Protein AF-A0A7S2DXJ0-F1 (afdb_monomer_lite)

Radius of gyration: 36.43 Å; chains: 1; bounding box: 36×83×107 Å

Foldseek 3Di:
DDDDDDDDDDDDDDPPPPDDPPPPDDPPDDDDDFDCDPTVDPCQVVVQVLLQVLCVVFVQPDHADPVRSVVLCVPFDDQLRSLVVVCLVPPFGATPVGHGDDNPRVPVSSVVSVVSVVD

Secondary structure (DSSP, 8-state):
---------------------------PPP-----SBTTTB--HHHHHHHHHHHHHHTT------HHHHHHHHHHS-SHHHHHHHHHHHH-PPPBTTBSPPPTT-HHHHHHHHHHHH--

Structure (mmCIF, N/CA/C/O backbone):
data_AF-A0A7S2DXJ0-F1
#
_entry.id   AF-A0A7S2DXJ0-F1
#
loop_
_atom_site.group_PDB
_atom_site.id
_atom_site.type_symbol
_atom_site.label_atom_id
_atom_site.label_alt_id
_atom_site.label_comp_id
_atom_site.label_asym_id
_atom_site.label_entity_id
_atom_site.label_seq_id
_atom_site.pdbx_PDB_ins_code
_atom_site.Cartn_x
_atom_site.Cartn_y
_atom_site.Cartn_z
_atom_site.occupancy
_atom_site.B_iso_or_equiv
_atom_site.auth_seq_id
_atom_site.auth_comp_id
_atom_site.auth_asym_id
_atom_site.auth_atom_id
_atom_site.pdbx_PDB_model_num
ATOM 1 N N . ARG A 1 1 ? -6.020 68.226 91.224 1.00 41.66 1 ARG A N 1
ATOM 2 C CA . ARG A 1 1 ? -6.791 69.218 90.439 1.00 41.66 1 ARG A CA 1
ATOM 3 C C . ARG A 1 1 ? -7.407 68.487 89.249 1.00 41.66 1 ARG A C 1
ATOM 5 O O . ARG A 1 1 ? -6.667 67.889 88.489 1.00 41.66 1 ARG A O 1
ATOM 12 N N . HIS A 1 2 ? -8.740 68.469 89.227 1.00 42.22 2 HIS A N 1
ATOM 13 C CA . HIS A 1 2 ? -9.695 68.215 88.131 1.00 42.22 2 HIS A CA 1
ATOM 14 C C . HIS A 1 2 ? -9.106 68.439 86.711 1.00 42.22 2 HIS A C 1
ATOM 16 O O . HIS A 1 2 ? -8.379 69.414 86.542 1.00 42.22 2 HIS A O 1
ATOM 22 N N . LEU A 1 3 ? -9.312 67.587 85.693 1.00 40.84 3 LEU A N 1
ATOM 23 C CA . LEU A 1 3 ? -10.538 67.411 84.874 1.00 40.84 3 LEU A CA 1
ATOM 24 C C . LEU A 1 3 ? -10.330 66.199 83.918 1.00 40.84 3 LEU A C 1
ATOM 26 O O . LEU A 1 3 ? -9.254 66.075 83.347 1.00 40.84 3 LEU A O 1
ATOM 30 N N . ALA A 1 4 ? -11.204 65.184 83.908 1.00 39.50 4 ALA A N 1
ATOM 31 C CA . ALA A 1 4 ? -12.352 64.968 82.999 1.00 39.50 4 ALA A CA 1
ATOM 32 C C . ALA A 1 4 ? -12.011 64.310 81.632 1.00 39.50 4 ALA A C 1
ATOM 34 O O . ALA A 1 4 ? -11.379 64.919 80.776 1.00 39.50 4 ALA A O 1
ATOM 35 N N . LEU A 1 5 ? -12.483 63.065 81.446 1.00 43.34 5 LEU A N 1
ATOM 36 C CA . LEU A 1 5 ? -12.704 62.383 80.151 1.00 43.34 5 LEU A CA 1
ATOM 37 C C . LEU A 1 5 ? -14.019 62.897 79.525 1.00 43.34 5 LEU A C 1
ATOM 39 O O . LEU A 1 5 ? -14.884 63.353 80.281 1.00 43.34 5 LEU A O 1
ATOM 43 N N . PRO A 1 6 ? -14.202 62.835 78.191 1.00 50.00 6 PRO A N 1
ATOM 44 C CA . PRO A 1 6 ? -14.912 61.702 77.549 1.00 50.00 6 PRO A CA 1
ATOM 45 C C . PRO A 1 6 ? -14.355 61.439 76.112 1.00 50.00 6 PRO A C 1
ATOM 47 O O . PRO A 1 6 ? -13.406 62.096 75.710 1.00 50.00 6 PRO A O 1
ATOM 50 N N . ASP A 1 7 ? -14.786 60.531 75.233 1.00 44.06 7 ASP A N 1
ATOM 51 C CA . ASP A 1 7 ? -15.845 59.525 75.169 1.00 44.06 7 ASP A CA 1
ATOM 52 C C . ASP A 1 7 ? -15.460 58.474 74.089 1.00 44.06 7 ASP A C 1
ATOM 54 O O . ASP A 1 7 ? -14.744 58.783 73.139 1.00 44.06 7 ASP A O 1
ATOM 58 N N . ARG A 1 8 ? -15.973 57.252 74.262 1.00 44.72 8 ARG A N 1
ATOM 59 C CA . ARG A 1 8 ? -16.301 56.162 73.305 1.00 44.72 8 ARG A CA 1
ATOM 60 C C . ARG A 1 8 ? -15.656 56.063 71.902 1.00 44.72 8 ARG A C 1
ATOM 62 O O . ARG A 1 8 ? -15.823 56.923 71.047 1.00 44.72 8 ARG A O 1
ATOM 69 N N . GLY A 1 9 ? -15.200 54.843 71.585 1.00 37.53 9 GLY A N 1
ATOM 70 C CA . GLY A 1 9 ? -15.087 54.335 70.209 1.00 37.53 9 GLY A CA 1
ATOM 71 C C . GLY A 1 9 ? -14.725 52.845 70.136 1.00 37.53 9 GLY A C 1
ATOM 72 O O . GLY A 1 9 ? -13.557 52.484 70.174 1.00 37.53 9 GLY A O 1
ATOM 73 N N . LEU A 1 10 ? -15.740 51.984 70.056 1.00 45.88 10 LEU A N 1
ATOM 74 C CA . LEU A 1 10 ? -15.670 50.528 69.889 1.00 45.88 10 LEU A CA 1
ATOM 75 C C . LEU A 1 10 ? -15.457 50.151 68.407 1.00 45.88 10 LEU A C 1
ATOM 77 O O . LEU A 1 10 ? -16.224 50.611 67.568 1.00 45.88 10 LEU A O 1
ATOM 81 N N . ALA A 1 11 ? -14.516 49.251 68.103 1.00 44.56 11 ALA A N 1
ATOM 82 C CA . ALA A 1 11 ? -14.562 48.341 66.943 1.00 44.56 11 ALA A CA 1
ATOM 83 C C . ALA A 1 11 ? -13.560 47.190 67.188 1.00 44.56 11 ALA A C 1
ATOM 85 O O . ALA A 1 11 ? -12.363 47.336 66.974 1.00 44.56 11 ALA A O 1
ATOM 86 N N . MET A 1 12 ? -13.941 46.136 67.917 1.00 50.94 12 MET A N 1
ATOM 87 C CA . MET A 1 12 ? -14.455 44.876 67.351 1.00 50.94 12 MET A CA 1
ATOM 88 C C . MET A 1 12 ? -13.657 44.437 66.119 1.00 50.94 12 MET A C 1
ATOM 90 O O . MET A 1 12 ? -13.899 44.895 65.005 1.00 50.94 12 MET A O 1
ATOM 94 N N . GLY A 1 13 ? -12.686 43.555 66.364 1.00 43.00 13 GLY A N 1
ATOM 95 C CA . GLY A 1 13 ? -11.848 42.952 65.341 1.00 43.00 13 GLY A CA 1
ATOM 96 C C . GLY A 1 13 ? -12.684 42.269 64.266 1.00 43.00 13 GLY A C 1
ATOM 97 O O . GLY A 1 13 ? -13.602 41.503 64.553 1.00 43.00 13 GLY A O 1
ATOM 98 N N . THR A 1 14 ? -12.341 42.540 63.014 1.00 42.69 14 THR A N 1
ATOM 99 C CA . THR A 1 14 ? -12.793 41.743 61.880 1.00 42.69 14 THR A CA 1
ATOM 100 C C . THR A 1 14 ? -12.267 40.316 62.057 1.00 42.69 14 THR A C 1
ATOM 102 O O . THR A 1 14 ? -11.044 40.143 62.127 1.00 42.69 14 THR A O 1
ATOM 105 N N . PRO A 1 15 ? -13.114 39.277 62.122 1.00 41.75 15 PRO A N 1
ATOM 106 C CA . PRO A 1 15 ? -12.610 37.921 62.035 1.00 41.75 15 PRO A CA 1
ATOM 107 C C . PRO A 1 15 ? -12.096 37.713 60.608 1.00 41.75 15 PRO A C 1
ATOM 109 O O . PRO A 1 15 ? -12.854 37.758 59.640 1.00 41.75 15 PRO A O 1
ATOM 112 N N . TYR A 1 16 ? -10.785 37.516 60.479 1.00 44.62 16 TYR A N 1
ATOM 113 C CA . TYR A 1 16 ? -10.157 37.028 59.259 1.00 44.62 16 TYR A CA 1
ATOM 114 C C . TYR A 1 16 ? -10.629 35.585 59.046 1.00 44.62 16 TYR A C 1
ATOM 116 O O . TYR A 1 16 ? -10.048 34.637 59.577 1.00 44.62 16 TYR A O 1
ATOM 124 N N . VAL A 1 17 ? -11.740 35.416 58.327 1.00 52.91 17 VAL A N 1
ATOM 125 C CA . VAL A 1 17 ? -12.170 34.103 57.848 1.00 52.91 17 VAL A CA 1
ATOM 126 C C . VAL A 1 17 ? -11.147 33.686 56.801 1.00 52.91 17 VAL A C 1
ATOM 128 O O . VAL A 1 17 ? -11.098 34.238 55.704 1.00 52.91 17 VAL A O 1
ATOM 131 N N . ARG A 1 18 ? -10.282 32.743 57.176 1.00 52.81 18 ARG A N 1
ATOM 132 C CA . ARG A 1 18 ? -9.324 32.097 56.280 1.00 52.81 18 ARG A CA 1
ATOM 133 C C . ARG A 1 18 ? -10.118 31.276 55.262 1.00 52.81 18 ARG A C 1
ATOM 135 O O . ARG A 1 18 ? -10.394 30.104 55.488 1.00 52.81 18 ARG A O 1
ATOM 142 N N . GLY A 1 19 ? -10.545 31.921 54.182 1.00 53.31 19 GLY A N 1
ATOM 143 C CA . GLY A 1 19 ? -11.091 31.239 53.020 1.00 53.31 19 GLY A CA 1
ATOM 144 C C . GLY A 1 19 ? -9.960 30.491 52.331 1.00 53.31 19 GLY A C 1
ATOM 145 O O . GLY A 1 19 ? -9.068 31.115 51.759 1.00 53.31 19 GLY A O 1
ATOM 146 N N . GLU A 1 20 ? -9.968 29.164 52.407 1.00 64.25 20 GLU A N 1
ATOM 147 C CA . GLU A 1 20 ? -9.205 28.369 51.450 1.00 64.25 20 GLU A CA 1
ATOM 148 C C . GLU A 1 20 ? -9.757 28.657 50.047 1.00 64.25 20 GLU A C 1
ATOM 150 O O . GLU A 1 20 ? -10.979 28.766 49.885 1.00 64.25 20 GLU A O 1
ATOM 155 N N . PRO A 1 21 ? -8.905 28.827 49.022 1.00 56.53 21 PRO A N 1
ATOM 156 C CA . PRO A 1 21 ? -9.401 29.033 47.676 1.00 56.53 21 PRO A CA 1
ATOM 157 C C . PRO A 1 21 ? -10.179 27.782 47.265 1.00 56.53 21 PRO A C 1
ATOM 159 O O . PRO A 1 21 ? -9.628 26.683 47.204 1.00 56.53 21 PRO A O 1
ATOM 162 N N . ALA A 1 22 ? -11.471 27.947 46.984 1.00 64.38 22 ALA A N 1
ATOM 163 C CA . ALA A 1 22 ? -12.275 26.888 46.402 1.00 64.38 22 ALA A CA 1
ATOM 164 C C . ALA A 1 22 ? -11.648 26.499 45.056 1.00 64.38 22 ALA A C 1
ATOM 166 O O . ALA A 1 22 ? -11.713 27.251 44.081 1.00 64.38 22 ALA A O 1
ATOM 167 N N . VAL A 1 23 ? -11.013 25.327 44.999 1.00 65.31 23 VAL A N 1
ATOM 168 C CA . VAL A 1 23 ? -10.551 24.741 43.741 1.00 65.31 23 VAL A CA 1
ATOM 169 C C . VAL A 1 23 ? -11.798 24.345 42.962 1.00 65.31 23 VAL A C 1
ATOM 171 O O . VAL A 1 23 ? -12.363 23.271 43.168 1.00 65.31 23 VAL A O 1
ATOM 174 N N . VAL A 1 24 ? -12.246 25.223 42.066 1.00 65.06 24 VAL A N 1
ATOM 175 C CA . VAL A 1 24 ? -13.276 24.890 41.082 1.00 65.06 24 VAL A CA 1
ATOM 176 C C . VAL A 1 24 ? -12.666 23.862 40.137 1.00 65.06 24 VAL A C 1
ATOM 178 O O . VAL A 1 24 ? -12.002 24.198 39.157 1.00 65.06 24 VAL A O 1
ATOM 181 N N . ARG A 1 25 ? -12.858 22.578 40.440 1.00 65.56 25 ARG A N 1
ATOM 182 C CA . ARG A 1 25 ? -12.600 21.521 39.470 1.00 65.56 25 ARG A CA 1
ATOM 183 C C . ARG A 1 25 ? -13.682 21.632 38.413 1.00 65.56 25 ARG A C 1
ATOM 185 O O . ARG A 1 25 ? -14.822 21.247 38.661 1.00 65.56 25 ARG A O 1
ATOM 192 N N . ARG A 1 26 ? -13.340 22.176 37.240 1.00 68.56 26 ARG A N 1
ATOM 193 C CA . ARG A 1 26 ? -14.173 21.937 36.059 1.00 68.56 26 ARG A CA 1
ATOM 194 C C . ARG A 1 26 ? -14.324 20.427 35.941 1.00 68.56 26 ARG A C 1
ATOM 196 O O . ARG A 1 26 ? -13.323 19.712 36.010 1.00 68.56 26 ARG A O 1
ATOM 203 N N . ALA A 1 27 ? -15.564 19.952 35.850 1.00 68.62 27 ALA A N 1
ATOM 204 C CA . ALA A 1 27 ? -15.817 18.564 35.511 1.00 68.62 27 ALA A CA 1
ATOM 205 C C . ALA A 1 27 ? -15.019 18.283 34.234 1.00 68.62 27 ALA A C 1
ATOM 207 O O . ALA A 1 27 ? -15.233 18.952 33.226 1.00 68.62 27 ALA A O 1
ATOM 208 N N . GLY A 1 28 ? -14.019 17.404 34.334 1.00 71.12 28 GLY A N 1
ATOM 209 C CA . GLY A 1 28 ? -13.169 17.070 33.202 1.00 71.12 28 GLY A CA 1
ATOM 210 C C . GLY A 1 28 ? -14.057 16.539 32.090 1.00 71.12 28 GLY A C 1
ATOM 211 O O . GLY A 1 28 ? -14.823 15.599 32.315 1.00 71.12 28 GLY A O 1
ATOM 212 N N . GLU A 1 29 ? -14.002 17.182 30.930 1.00 77.31 29 GLU A N 1
ATOM 213 C CA . GLU A 1 29 ? -14.709 16.724 29.743 1.00 77.31 29 GLU A CA 1
ATOM 214 C C . GLU A 1 29 ? -14.279 15.280 29.470 1.00 77.31 29 GLU A C 1
ATOM 216 O O . GLU A 1 29 ? -13.088 14.963 29.415 1.00 77.31 29 GLU A O 1
ATOM 221 N N . ARG A 1 30 ? -15.255 14.373 29.391 1.00 85.25 30 ARG A N 1
ATOM 222 C CA . ARG A 1 30 ? -14.997 12.977 29.040 1.00 85.25 30 ARG A CA 1
ATOM 223 C C . ARG A 1 30 ? -15.044 12.877 27.524 1.00 85.25 30 ARG A C 1
ATOM 225 O O . ARG A 1 30 ? -16.068 13.202 26.933 1.00 85.25 30 ARG A O 1
ATOM 232 N N . ALA A 1 31 ? -13.955 12.416 26.924 1.00 89.19 31 ALA A N 1
ATOM 233 C CA . ALA A 1 31 ? -13.882 12.130 25.499 1.00 89.19 31 ALA A CA 1
ATOM 234 C C . ALA A 1 31 ? -13.797 10.617 25.264 1.00 89.19 31 ALA A C 1
ATOM 236 O O . ALA A 1 31 ? -13.153 9.896 26.029 1.00 89.19 31 ALA A O 1
ATOM 237 N N . LEU A 1 32 ? -14.448 10.162 24.196 1.00 89.94 32 LEU A N 1
ATOM 238 C CA . LEU A 1 32 ? -14.294 8.834 23.612 1.00 89.94 32 LEU A CA 1
ATOM 239 C C . LEU A 1 32 ? -13.719 9.036 22.211 1.00 89.94 32 LEU A C 1
ATOM 241 O O . LEU A 1 32 ? -14.278 9.801 21.428 1.00 89.94 32 LEU A O 1
ATOM 245 N N . ILE A 1 33 ? -12.594 8.388 21.927 1.00 90.75 33 ILE A N 1
ATOM 246 C CA . ILE A 1 33 ? -11.938 8.425 20.620 1.00 90.75 33 ILE A CA 1
ATOM 247 C C . ILE A 1 33 ? -12.138 7.046 20.004 1.00 90.75 33 ILE A C 1
ATOM 249 O O . ILE A 1 33 ? -11.739 6.048 20.604 1.00 90.75 33 ILE A O 1
ATOM 253 N N . PHE A 1 34 ? -12.783 7.008 18.843 1.00 89.94 34 PHE A N 1
ATOM 254 C CA . PHE A 1 34 ? -12.972 5.793 18.063 1.00 89.94 34 PHE A CA 1
ATOM 255 C C . PHE A 1 34 ? -12.061 5.848 16.849 1.00 89.94 34 PHE A C 1
ATOM 257 O O . PHE A 1 34 ? -11.957 6.891 16.203 1.00 89.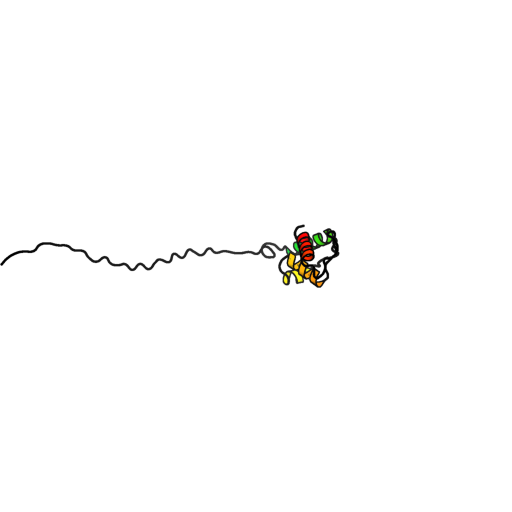94 34 PHE A O 1
ATOM 264 N N . ASP A 1 35 ? -11.422 4.723 16.561 1.00 88.06 35 ASP A N 1
ATOM 265 C CA . ASP A 1 35 ? -10.863 4.495 15.238 1.00 88.06 35 ASP A CA 1
ATOM 266 C C . ASP A 1 35 ? -12.003 4.272 14.231 1.00 88.06 35 ASP A C 1
ATOM 268 O O . ASP A 1 35 ? -13.134 3.961 14.620 1.00 88.06 35 ASP A O 1
ATOM 272 N N . CYS A 1 36 ? -11.722 4.445 12.947 1.00 87.44 36 CYS A N 1
ATOM 273 C CA . CYS A 1 36 ? -12.685 4.178 11.884 1.00 87.44 36 CYS A CA 1
ATOM 274 C C . CYS A 1 36 ? -12.653 2.699 11.484 1.00 87.44 36 CYS A C 1
ATOM 276 O O . CYS A 1 36 ? -13.682 2.017 11.546 1.00 87.44 36 CYS A O 1
ATOM 278 N N . ASP A 1 37 ? -11.472 2.208 11.113 1.00 82.81 37 ASP A N 1
ATOM 279 C CA . ASP A 1 37 ? -11.283 0.894 10.503 1.00 82.81 37 ASP A CA 1
ATOM 280 C C . ASP A 1 37 ? -11.352 -0.223 11.549 1.00 82.81 37 ASP A C 1
ATOM 282 O O . ASP A 1 37 ? -10.734 -0.151 12.610 1.00 82.81 37 ASP A O 1
ATOM 286 N N . GLY A 1 38 ? -12.179 -1.238 11.296 1.00 83.56 38 GLY A N 1
ATOM 287 C CA . GLY A 1 38 ? -12.401 -2.370 12.205 1.00 83.56 38 GLY A CA 1
ATOM 288 C C . GLY A 1 38 ? -13.106 -2.020 13.526 1.00 83.56 38 GLY A C 1
ATOM 289 O O . GLY A 1 38 ? -13.378 -2.910 14.330 1.00 83.56 38 GLY A O 1
ATOM 290 N N . VAL A 1 39 ? -13.420 -0.740 13.774 1.00 90.25 39 VAL A N 1
ATOM 291 C CA . VAL A 1 39 ? -14.147 -0.274 14.971 1.00 90.25 39 VAL A CA 1
ATOM 292 C C . VAL A 1 39 ? -15.525 0.264 14.603 1.00 90.25 39 VAL A C 1
ATOM 294 O O . VAL A 1 39 ? -16.524 -0.162 15.182 1.00 90.25 39 VAL A O 1
ATOM 297 N N . ILE A 1 40 ? -15.595 1.195 13.647 1.00 90.88 40 ILE A N 1
ATOM 298 C CA . ILE A 1 40 ? -16.868 1.731 13.145 1.00 90.88 40 ILE A CA 1
ATOM 299 C C . ILE A 1 40 ? -17.362 0.901 11.953 1.00 90.88 40 ILE A C 1
ATOM 301 O O . ILE A 1 40 ? -18.568 0.681 11.831 1.00 90.88 40 ILE A O 1
ATOM 305 N N . ALA A 1 41 ? -16.455 0.423 11.096 1.00 88.56 41 ALA A N 1
ATOM 306 C CA . ALA A 1 41 ? -16.786 -0.412 9.944 1.00 88.56 41 ALA A CA 1
ATOM 307 C C . ALA A 1 41 ? -15.683 -1.431 9.621 1.00 88.56 41 ALA A C 1
ATOM 309 O O . ALA A 1 41 ? -14.498 -1.129 9.722 1.00 88.56 41 ALA A O 1
ATOM 310 N N . GLU A 1 42 ? -16.080 -2.619 9.161 1.00 88.94 42 GLU A N 1
ATOM 311 C CA . GLU A 1 42 ? -15.166 -3.615 8.590 1.00 88.94 42 GLU A CA 1
ATOM 312 C C . GLU A 1 42 ? -14.793 -3.203 7.152 1.00 88.94 42 GLU A C 1
ATOM 314 O O . GLU A 1 42 ? -15.553 -3.449 6.213 1.00 88.94 42 GLU A O 1
ATOM 319 N N . SER A 1 43 ? -13.652 -2.527 6.981 1.00 91.00 43 SER A N 1
ATOM 320 C CA . SER A 1 43 ? -13.221 -1.891 5.719 1.00 91.00 43 SER A CA 1
ATOM 321 C C . SER A 1 43 ? -12.040 -2.584 5.025 1.00 91.00 43 SER A C 1
ATOM 323 O O . SER A 1 43 ? -11.737 -2.277 3.873 1.00 91.00 43 SER A O 1
ATOM 325 N N . GLU A 1 44 ? -11.392 -3.559 5.6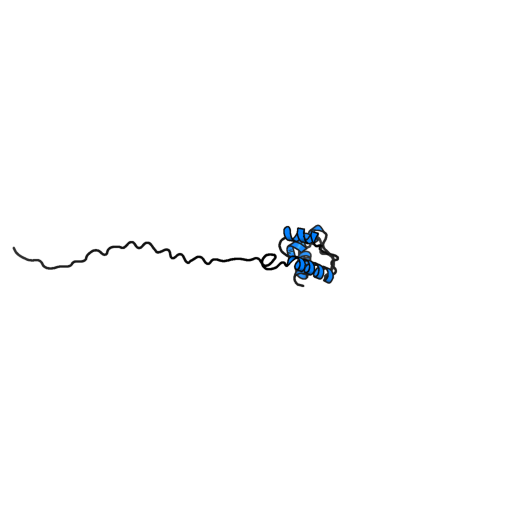63 1.00 92.06 44 GLU A N 1
ATOM 326 C CA . GLU A 1 44 ? -10.088 -4.057 5.198 1.00 92.06 44 GLU A CA 1
ATOM 327 C C . GLU A 1 44 ? -10.123 -4.806 3.861 1.00 92.06 44 GLU A C 1
ATOM 329 O O . GLU A 1 44 ? -9.190 -4.705 3.061 1.00 92.06 44 GLU A O 1
ATOM 334 N N . GLU A 1 45 ? -11.208 -5.526 3.563 1.00 94.31 45 GLU A N 1
ATOM 335 C CA . GLU A 1 45 ? -11.359 -6.166 2.250 1.00 94.31 45 GLU A CA 1
ATOM 336 C C . GLU A 1 45 ? -11.500 -5.117 1.137 1.00 94.31 45 GLU A C 1
ATOM 338 O O . GLU A 1 45 ? -10.877 -5.250 0.085 1.00 94.31 45 GLU A O 1
ATOM 343 N N . LEU A 1 46 ? -12.232 -4.028 1.402 1.00 94.69 46 LEU A N 1
ATOM 344 C CA . LEU A 1 46 ? -12.383 -2.917 0.461 1.00 94.69 46 LEU A CA 1
ATOM 345 C C . LEU A 1 46 ? -11.052 -2.188 0.245 1.00 94.69 46 LEU A C 1
ATOM 347 O O . LEU A 1 46 ? -10.724 -1.837 -0.886 1.00 94.69 46 LEU A O 1
ATOM 351 N N . HIS A 1 47 ? -10.248 -2.015 1.298 1.00 95.50 47 HIS A N 1
ATOM 352 C CA . HIS A 1 47 ? -8.898 -1.464 1.169 1.00 95.50 47 HIS A CA 1
ATOM 353 C C . HIS A 1 47 ? -8.010 -2.332 0.273 1.00 95.50 47 HIS A C 1
ATOM 355 O O . HIS A 1 47 ? -7.345 -1.817 -0.627 1.00 95.50 47 HIS A O 1
ATOM 361 N N . ARG A 1 48 ? -8.020 -3.658 0.466 1.00 97.81 48 ARG A N 1
ATOM 362 C CA . ARG A 1 48 ? -7.248 -4.591 -0.370 1.00 97.81 48 ARG A CA 1
ATOM 363 C C . ARG A 1 48 ? -7.684 -4.547 -1.837 1.00 97.81 48 ARG A C 1
ATOM 365 O O . ARG A 1 48 ? -6.833 -4.583 -2.727 1.00 97.81 48 ARG A O 1
ATOM 372 N N . GLU A 1 49 ? -8.988 -4.503 -2.095 1.00 98.06 49 GLU A N 1
ATOM 373 C CA . GLU A 1 49 ? -9.527 -4.377 -3.452 1.00 98.06 49 GLU A CA 1
ATOM 374 C C . GLU A 1 49 ? -9.108 -3.054 -4.099 1.00 98.06 49 GLU A C 1
ATOM 376 O O . GLU A 1 49 ? -8.617 -3.078 -5.225 1.00 98.06 49 GLU A O 1
ATOM 381 N N . ALA A 1 50 ? -9.183 -1.934 -3.374 1.00 97.81 50 ALA A N 1
ATOM 382 C CA . ALA A 1 50 ? -8.738 -0.629 -3.863 1.00 97.81 50 ALA A CA 1
ATOM 383 C C . ALA A 1 50 ? 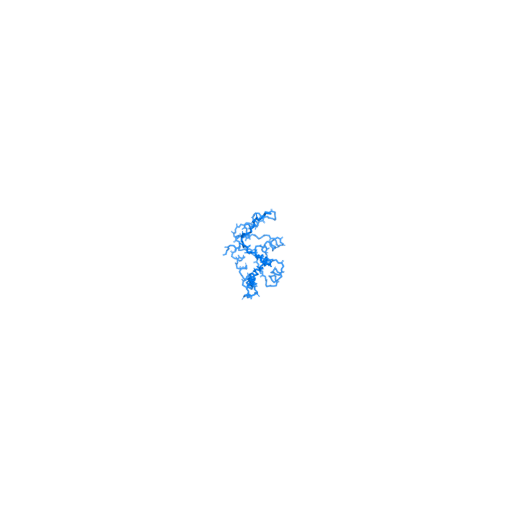-7.251 -0.627 -4.259 1.00 97.81 50 ALA A C 1
ATOM 385 O O . ALA A 1 50 ? -6.914 -0.156 -5.343 1.00 97.81 50 ALA A O 1
ATOM 386 N N . TYR A 1 51 ? -6.368 -1.230 -3.450 1.00 98.19 51 TYR A N 1
ATOM 387 C CA . TYR A 1 51 ? -4.958 -1.395 -3.828 1.00 98.19 51 TYR A CA 1
ATOM 388 C C . TYR A 1 51 ? -4.794 -2.154 -5.141 1.00 98.19 51 TYR A C 1
ATOM 390 O O . TYR A 1 51 ? -4.062 -1.714 -6.021 1.00 98.19 51 TYR A O 1
ATOM 398 N N . ASN A 1 52 ? -5.473 -3.292 -5.281 1.00 98.44 52 ASN A N 1
ATOM 399 C CA . ASN A 1 52 ? -5.346 -4.116 -6.479 1.00 98.44 52 ASN A CA 1
ATOM 400 C C . ASN A 1 52 ? -5.904 -3.421 -7.724 1.00 98.44 52 ASN A C 1
ATOM 402 O O . ASN A 1 52 ? -5.322 -3.571 -8.792 1.00 98.44 52 ASN A O 1
ATOM 406 N N . LEU A 1 53 ? -6.980 -2.641 -7.583 1.00 98.56 53 LEU A N 1
ATOM 407 C CA . LEU A 1 53 ? -7.519 -1.821 -8.669 1.00 98.56 53 LEU A CA 1
ATOM 408 C C . LEU A 1 53 ? -6.515 -0.755 -9.114 1.00 98.56 53 LEU A C 1
ATOM 410 O O . LEU A 1 53 ? -6.267 -0.623 -10.307 1.00 98.56 53 LEU A O 1
ATOM 414 N N . VAL A 1 54 ? -5.885 -0.050 -8.170 1.00 98.25 54 VAL A N 1
ATOM 415 C CA . VAL A 1 54 ? -4.820 0.918 -8.479 1.00 98.25 54 VAL A CA 1
ATOM 416 C C . VAL A 1 54 ? -3.639 0.218 -9.157 1.00 98.25 54 VAL A C 1
ATOM 418 O O . VAL A 1 54 ? -3.127 0.687 -10.168 1.00 98.25 54 VAL A O 1
ATOM 421 N N . PHE A 1 55 ? -3.185 -0.921 -8.637 1.00 98.44 55 PHE A N 1
ATOM 422 C CA . PHE A 1 55 ? -2.037 -1.626 -9.212 1.00 98.44 55 PHE A CA 1
ATOM 423 C C . PHE A 1 55 ? -2.306 -2.140 -10.629 1.00 98.44 55 PHE A C 1
ATOM 425 O O . PHE A 1 55 ? -1.393 -2.114 -11.457 1.00 98.44 55 PHE A O 1
ATOM 432 N N . ASP A 1 56 ? -3.535 -2.576 -10.907 1.00 98.31 56 ASP A N 1
ATOM 433 C CA . ASP A 1 56 ? -3.984 -2.962 -12.245 1.00 98.31 56 ASP A CA 1
ATOM 434 C C . ASP A 1 56 ? -4.068 -1.744 -13.174 1.00 98.31 56 ASP A C 1
ATOM 436 O O . ASP A 1 56 ? -3.486 -1.758 -14.259 1.00 98.31 56 ASP A O 1
ATOM 440 N N . GLU A 1 57 ? -4.669 -0.640 -12.711 1.00 98.25 57 GLU A N 1
ATOM 441 C CA . GLU A 1 57 ? -4.763 0.604 -13.483 1.00 98.25 57 GLU A CA 1
ATOM 442 C C . GLU A 1 57 ? -3.381 1.136 -13.874 1.00 98.25 57 GLU A C 1
ATOM 444 O O . GLU A 1 57 ? -3.207 1.623 -14.986 1.00 98.25 57 GLU A O 1
ATOM 449 N N . PHE A 1 58 ? -2.370 1.014 -13.017 1.00 98.12 58 PHE A N 1
ATOM 450 C CA . PHE A 1 58 ? -1.008 1.455 -13.333 1.00 98.12 58 PHE A CA 1
ATOM 451 C C . PHE A 1 58 ? -0.125 0.378 -13.981 1.00 98.12 58 PHE A C 1
ATOM 453 O O . PHE A 1 58 ? 1.057 0.643 -14.227 1.00 98.12 58 PHE A O 1
ATOM 460 N N . GLU A 1 59 ? -0.689 -0.791 -14.302 1.00 98.12 59 GLU A N 1
ATOM 461 C CA . GLU A 1 59 ? -0.009 -1.932 -14.932 1.00 98.12 59 GLU A CA 1
ATOM 462 C C . GLU A 1 59 ? 1.236 -2.399 -14.156 1.00 98.12 59 GLU A C 1
ATOM 464 O O . GLU A 1 59 ? 2.256 -2.776 -14.734 1.00 98.12 59 GLU A O 1
ATOM 469 N N . LEU A 1 60 ? 1.166 -2.397 -12.821 1.00 97.81 60 LEU A N 1
ATOM 470 C CA . LEU A 1 60 ? 2.317 -2.726 -11.970 1.00 97.81 60 LEU A CA 1
ATOM 471 C C . LEU A 1 60 ? 2.680 -4.217 -11.987 1.00 97.81 60 LEU A C 1
ATOM 473 O O . LEU A 1 60 ? 3.754 -4.594 -11.519 1.00 97.81 60 LEU A O 1
ATOM 477 N N . GLY A 1 61 ? 1.772 -5.083 -12.449 1.00 97.12 61 GLY A N 1
ATOM 478 C CA . GLY A 1 61 ? 1.932 -6.538 -12.353 1.00 97.12 61 GLY A CA 1
ATOM 479 C C . GLY A 1 61 ? 1.941 -7.053 -10.907 1.00 97.12 61 GLY A C 1
ATOM 480 O O . GLY A 1 61 ? 2.467 -8.132 -10.636 1.00 97.12 61 GLY A O 1
ATOM 481 N N . VAL A 1 62 ? 1.382 -6.277 -9.973 1.00 97.38 62 VAL A N 1
ATOM 482 C CA . VAL A 1 62 ? 1.317 -6.585 -8.541 1.00 97.38 62 VAL A CA 1
ATOM 483 C C . VAL A 1 62 ? -0.125 -6.862 -8.146 1.00 97.38 62 VAL A C 1
ATOM 485 O O . VAL A 1 62 ? -1.045 -6.140 -8.518 1.00 97.38 62 VAL A O 1
ATOM 488 N N . THR A 1 63 ? -0.329 -7.901 -7.343 1.00 98.19 63 THR A N 1
ATOM 489 C CA . THR A 1 63 ? -1.625 -8.191 -6.727 1.00 98.19 63 THR A CA 1
ATOM 490 C C . THR A 1 63 ? -1.400 -8.706 -5.316 1.00 98.19 63 THR A C 1
ATOM 492 O O . THR A 1 63 ? -0.615 -9.628 -5.086 1.00 98.19 63 THR A O 1
ATOM 495 N N . TRP A 1 64 ? -2.098 -8.123 -4.350 1.00 98.44 64 TRP A N 1
ATOM 496 C CA . TRP A 1 64 ? -2.072 -8.553 -2.961 1.00 98.44 64 TRP A CA 1
ATOM 497 C C . TRP A 1 64 ? -3.222 -9.520 -2.683 1.00 98.44 64 TRP A C 1
ATOM 499 O O . TRP A 1 64 ? -4.404 -9.154 -2.720 1.00 98.44 64 TRP A O 1
ATOM 509 N N . SER A 1 65 ? -2.859 -10.773 -2.386 1.00 98.31 65 SER A N 1
ATOM 510 C CA . SER A 1 65 ? -3.805 -11.781 -1.903 1.00 98.31 65 SER A CA 1
ATOM 511 C C . SER A 1 65 ? -4.328 -11.413 -0.516 1.00 98.31 65 SER A C 1
ATOM 513 O O . SER A 1 65 ? -3.729 -10.601 0.195 1.00 98.31 65 SER A O 1
ATOM 515 N N . LYS A 1 66 ? -5.431 -12.042 -0.107 1.00 97.69 66 LYS A N 1
ATOM 516 C CA . LYS A 1 66 ? -6.007 -11.836 1.222 1.00 97.69 66 LYS A CA 1
ATOM 517 C C . LYS A 1 66 ? -5.030 -12.217 2.335 1.00 97.69 66 LYS A C 1
ATOM 519 O O . LYS A 1 66 ? -4.838 -11.453 3.269 1.00 97.69 66 LYS A O 1
ATOM 524 N N . GLU A 1 67 ? -4.346 -13.349 2.197 1.00 98.06 67 GLU A N 1
ATOM 525 C CA . GLU A 1 67 ? -3.374 -13.853 3.175 1.00 98.06 67 GLU A CA 1
ATOM 526 C C . GLU A 1 67 ? -2.134 -12.961 3.262 1.00 98.06 67 GLU A C 1
ATOM 528 O O . GLU A 1 67 ? -1.543 -12.801 4.331 1.00 98.06 67 GLU A O 1
ATOM 533 N N . TYR A 1 68 ? -1.703 -12.397 2.131 1.00 98.00 68 TYR A N 1
ATOM 534 C CA . TYR A 1 68 ? -0.599 -11.448 2.121 1.00 98.00 68 TYR A CA 1
ATOM 535 C C . TYR A 1 68 ? -1.002 -10.130 2.787 1.00 98.00 68 TYR A C 1
ATOM 537 O O . TYR A 1 68 ? -0.279 -9.651 3.663 1.00 98.00 68 TYR A O 1
ATOM 545 N N . TYR A 1 69 ? -2.155 -9.577 2.401 1.00 97.69 69 TYR A N 1
ATOM 546 C CA . TYR A 1 69 ? -2.651 -8.320 2.946 1.00 97.69 69 TYR A CA 1
ATOM 547 C C . TYR A 1 69 ? -2.936 -8.428 4.445 1.00 97.69 69 TYR A C 1
ATOM 549 O O . TYR A 1 69 ? -2.573 -7.518 5.180 1.00 97.69 69 TYR A O 1
ATOM 557 N N . ASP A 1 70 ? -3.450 -9.567 4.919 1.00 96.06 70 ASP A N 1
ATOM 558 C CA . ASP A 1 70 ? -3.682 -9.799 6.345 1.00 96.06 70 ASP A CA 1
ATOM 559 C C . ASP A 1 70 ? -2.390 -9.714 7.173 1.00 96.06 70 ASP A C 1
ATOM 561 O O . ASP A 1 70 ? -2.330 -9.053 8.209 1.00 96.06 70 ASP A O 1
ATOM 565 N N . ARG A 1 71 ? -1.286 -10.285 6.681 1.00 97.00 71 ARG A N 1
ATOM 566 C CA . ARG A 1 71 ? 0.017 -10.091 7.336 1.00 97.00 71 ARG A CA 1
ATOM 567 C C . ARG A 1 71 ? 0.497 -8.647 7.237 1.00 97.00 71 ARG A C 1
ATOM 569 O O . ARG A 1 71 ? 1.079 -8.128 8.188 1.00 97.00 71 ARG A O 1
ATOM 576 N N . LEU A 1 72 ? 0.294 -8.012 6.086 1.00 97.25 72 LEU A N 1
ATOM 577 C CA . LEU A 1 72 ? 0.773 -6.661 5.819 1.00 97.25 72 LEU A CA 1
ATOM 578 C C . LEU A 1 72 ? 0.066 -5.616 6.698 1.00 97.25 72 LEU A C 1
ATOM 580 O O . LEU A 1 72 ? 0.747 -4.803 7.316 1.00 97.25 72 LEU A O 1
ATOM 584 N N . GLN A 1 73 ? -1.264 -5.660 6.816 1.00 94.75 73 GLN A N 1
ATOM 585 C CA . GLN A 1 73 ? -2.044 -4.737 7.653 1.00 94.75 73 GLN A CA 1
ATOM 586 C C . GLN A 1 73 ? -1.665 -4.819 9.134 1.00 94.75 73 GLN A C 1
ATOM 588 O O . GLN A 1 73 ? -1.552 -3.790 9.793 1.00 94.75 73 GLN A O 1
ATOM 593 N N . ASN A 1 74 ? -1.364 -6.025 9.622 1.00 94.75 74 ASN A N 1
ATOM 594 C CA . ASN A 1 74 ? -1.001 -6.268 11.017 1.00 94.75 74 ASN A CA 1
ATOM 595 C C . ASN A 1 74 ? 0.463 -5.923 11.345 1.00 94.75 74 ASN A C 1
ATOM 597 O O . ASN A 1 74 ? 0.848 -5.919 12.513 1.00 94.75 74 ASN A O 1
ATOM 601 N N . THR A 1 75 ? 1.301 -5.660 10.337 1.00 96.38 75 THR A N 1
ATOM 602 C CA . THR A 1 75 ? 2.740 -5.397 10.529 1.00 96.38 75 THR A CA 1
ATOM 603 C C . THR A 1 75 ? 3.187 -4.023 10.039 1.00 96.38 75 THR A C 1
ATOM 605 O O . THR A 1 75 ? 4.217 -3.527 10.499 1.00 96.38 75 THR A O 1
ATOM 608 N N . VAL A 1 76 ? 2.432 -3.388 9.137 1.00 96.81 76 VAL A N 1
ATOM 609 C CA . VAL A 1 76 ? 2.772 -2.095 8.531 1.00 96.81 76 VAL A CA 1
ATOM 610 C C . VAL A 1 76 ? 1.561 -1.157 8.551 1.00 96.81 76 VAL A C 1
ATOM 612 O O . VAL A 1 76 ? 0.588 -1.321 7.810 1.00 96.81 76 VAL A O 1
ATOM 615 N N . GLY A 1 77 ? 1.638 -0.128 9.396 1.00 92.94 77 GLY A N 1
ATOM 616 C CA . GLY A 1 77 ? 0.605 0.904 9.515 1.00 92.94 77 GLY A CA 1
ATOM 617 C C . GLY A 1 77 ? 0.644 1.928 8.373 1.00 92.94 77 GLY A C 1
ATOM 618 O O . GLY A 1 77 ? 1.719 2.332 7.937 1.00 92.94 77 GLY A O 1
ATOM 619 N N . GLY A 1 78 ? -0.535 2.378 7.926 1.00 94.00 78 GLY A N 1
ATOM 620 C CA . GLY A 1 78 ? -0.699 3.409 6.888 1.00 94.00 78 GLY A CA 1
ATOM 621 C C . GLY A 1 78 ? -0.490 2.922 5.446 1.00 94.00 78 GLY A C 1
ATOM 622 O O . GLY A 1 78 ? 0.229 1.958 5.200 1.00 94.00 78 GLY A O 1
ATOM 623 N N . GLY A 1 79 ? -1.106 3.600 4.472 1.00 95.38 79 GLY A N 1
ATOM 624 C CA . GLY A 1 79 ? -1.105 3.143 3.077 1.00 95.38 79 GLY A CA 1
ATOM 625 C C . GLY A 1 79 ? 0.215 3.323 2.321 1.00 95.38 79 GLY A C 1
ATOM 626 O O . GLY A 1 79 ? 0.761 2.361 1.778 1.00 95.38 79 GLY A O 1
ATOM 627 N N . LYS A 1 80 ? 0.799 4.527 2.362 1.00 97.75 80 LYS A N 1
ATOM 628 C CA . LYS A 1 80 ? 2.119 4.795 1.759 1.00 97.75 80 LYS A CA 1
ATOM 629 C C . LYS A 1 80 ? 3.225 3.886 2.330 1.00 97.75 80 LYS A C 1
ATOM 631 O O . LYS A 1 80 ? 3.976 3.307 1.540 1.00 97.75 80 LYS A O 1
ATOM 636 N N . PRO A 1 81 ? 3.329 3.678 3.664 1.00 98.12 81 PRO A N 1
ATOM 637 C CA . PRO A 1 81 ? 4.297 2.735 4.223 1.00 98.12 81 PRO A CA 1
ATOM 638 C C . PRO A 1 81 ? 4.095 1.284 3.771 1.00 98.12 81 PRO A C 1
ATOM 640 O O . PRO A 1 81 ? 5.092 0.604 3.537 1.00 98.12 81 PRO A O 1
ATOM 643 N N . LYS A 1 82 ? 2.849 0.810 3.598 1.00 98.31 82 LYS A N 1
ATOM 644 C CA . LYS A 1 82 ? 2.562 -0.540 3.072 1.00 98.31 82 LYS A CA 1
ATOM 645 C C . LYS A 1 82 ? 3.157 -0.740 1.678 1.00 98.31 82 LYS A C 1
ATOM 647 O O . LYS A 1 82 ? 3.881 -1.712 1.459 1.00 98.31 82 LYS A O 1
ATOM 652 N N . MET A 1 83 ? 2.906 0.199 0.763 1.00 98.19 83 MET A N 1
ATOM 653 C CA . MET A 1 83 ? 3.459 0.152 -0.596 1.00 98.19 83 MET A CA 1
ATOM 654 C C . MET A 1 83 ? 4.989 0.216 -0.584 1.00 98.19 83 MET A C 1
ATOM 656 O O . MET A 1 83 ? 5.640 -0.622 -1.208 1.00 98.19 83 MET A O 1
ATOM 660 N N . ARG A 1 84 ? 5.576 1.128 0.207 1.00 98.19 84 ARG A N 1
ATOM 661 C CA . ARG A 1 84 ? 7.038 1.217 0.362 1.00 98.19 84 ARG A CA 1
ATOM 662 C C . ARG A 1 84 ? 7.633 -0.093 0.862 1.00 98.19 84 ARG A C 1
ATOM 664 O O . ARG A 1 84 ? 8.571 -0.605 0.266 1.00 98.19 84 ARG A O 1
ATOM 671 N N . TYR A 1 85 ? 7.067 -0.658 1.927 1.00 98.25 85 TYR A N 1
ATOM 672 C CA . TYR A 1 85 ? 7.522 -1.926 2.489 1.00 98.25 85 TYR A CA 1
ATOM 673 C C . TYR A 1 85 ? 7.486 -3.054 1.452 1.00 98.25 85 TYR A C 1
ATOM 675 O O . TYR A 1 85 ? 8.435 -3.835 1.362 1.00 98.25 85 TYR A O 1
ATOM 683 N N . HIS A 1 86 ? 6.404 -3.142 0.676 1.00 98.12 86 HIS A N 1
ATOM 684 C CA . HIS A 1 86 ? 6.253 -4.161 -0.353 1.00 98.12 86 HIS A CA 1
ATOM 685 C C . HIS A 1 86 ? 7.301 -4.005 -1.463 1.00 98.12 86 HIS A C 1
ATOM 687 O O . HIS A 1 86 ? 8.051 -4.951 -1.715 1.00 98.12 86 HIS A O 1
ATOM 693 N N . PHE A 1 87 ? 7.402 -2.827 -2.084 1.00 97.88 87 PHE A N 1
ATOM 694 C CA . PHE A 1 87 ? 8.307 -2.601 -3.217 1.00 97.88 87 PHE A CA 1
ATOM 695 C C . PHE A 1 87 ? 9.782 -2.688 -2.817 1.00 97.88 87 PHE A C 1
ATOM 697 O O . PHE A 1 87 ? 10.568 -3.322 -3.515 1.00 97.88 87 PHE A O 1
ATOM 704 N N . SER A 1 88 ? 10.162 -2.191 -1.635 1.00 97.12 88 SER A N 1
ATOM 705 C CA . SER A 1 88 ? 11.538 -2.335 -1.138 1.00 97.12 88 SER A CA 1
ATOM 706 C C . SER A 1 88 ? 11.966 -3.792 -0.910 1.00 97.12 88 SER A C 1
ATOM 708 O O . SER A 1 88 ? 13.160 -4.063 -0.841 1.00 97.12 88 SER A O 1
ATOM 710 N N . ARG A 1 89 ? 11.025 -4.736 -0.763 1.00 96.69 89 ARG A N 1
ATOM 711 C CA . ARG A 1 89 ? 11.329 -6.163 -0.538 1.00 96.69 89 ARG A CA 1
ATOM 712 C C . ARG A 1 89 ? 11.160 -7.045 -1.766 1.00 96.69 89 ARG A C 1
ATOM 714 O O . ARG A 1 89 ? 11.789 -8.096 -1.825 1.00 96.69 89 ARG A O 1
ATOM 721 N N . ASN A 1 90 ? 10.287 -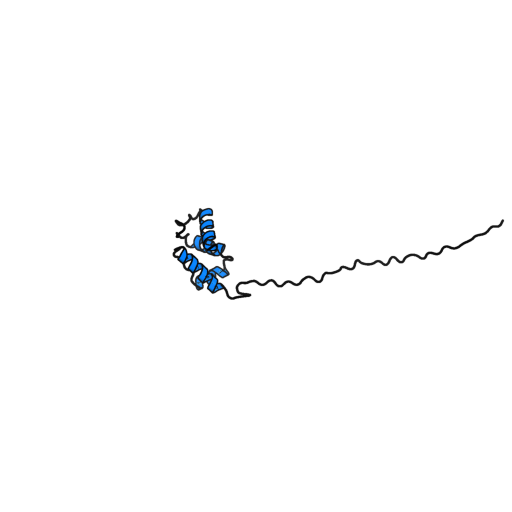6.658 -2.690 1.00 96.25 90 ASN A N 1
ATOM 722 C CA . ASN A 1 90 ? 9.923 -7.472 -3.853 1.00 96.25 90 ASN A CA 1
ATOM 723 C C . ASN A 1 90 ? 10.422 -6.872 -5.176 1.00 96.25 90 ASN A C 1
ATOM 725 O O . ASN A 1 90 ? 10.245 -7.487 -6.223 1.00 96.25 90 ASN A O 1
ATOM 729 N N . GLY A 1 91 ? 11.070 -5.706 -5.120 1.00 96.75 91 GLY A N 1
ATOM 730 C CA . GLY A 1 91 ? 11.479 -4.935 -6.283 1.00 96.75 91 GLY A CA 1
ATOM 731 C C . GLY A 1 91 ? 10.471 -3.835 -6.605 1.00 96.75 91 GLY A C 1
ATOM 732 O O . GLY A 1 91 ? 9.262 -3.980 -6.409 1.00 96.75 91 GLY A O 1
ATOM 733 N N . TRP A 1 92 ? 10.991 -2.714 -7.092 1.00 97.62 92 TRP A N 1
ATOM 734 C CA . TRP A 1 92 ? 10.170 -1.603 -7.545 1.00 97.62 92 TRP A CA 1
ATOM 735 C C . TRP A 1 92 ? 9.585 -1.899 -8.933 1.00 97.62 92 TRP A C 1
ATOM 737 O O . TRP A 1 92 ? 10.329 -2.338 -9.814 1.00 97.62 92 TRP A O 1
ATOM 747 N N . PRO A 1 93 ? 8.274 -1.686 -9.150 1.00 97.12 93 PRO A N 1
ATOM 748 C CA . PRO A 1 93 ? 7.640 -2.014 -10.418 1.00 97.12 93 PRO A CA 1
ATOM 749 C C . PRO A 1 93 ? 7.888 -0.919 -11.461 1.00 97.12 93 PRO A C 1
ATOM 751 O O . PRO A 1 93 ? 7.940 0.269 -11.137 1.00 97.12 93 PRO A O 1
ATOM 754 N N . ALA A 1 94 ? 7.988 -1.320 -12.729 1.00 97.00 94 ALA A N 1
ATOM 755 C CA . ALA A 1 94 ? 7.697 -0.409 -13.832 1.00 97.00 94 ALA A CA 1
ATOM 756 C C . ALA A 1 94 ? 6.182 -0.152 -13.882 1.00 97.00 94 ALA A C 1
ATOM 758 O O . ALA A 1 94 ? 5.399 -0.934 -13.345 1.00 97.00 94 ALA A O 1
ATOM 759 N N . SER A 1 95 ? 5.767 0.950 -14.498 1.00 96.06 95 SER A N 1
ATOM 760 C CA . SER A 1 95 ? 4.357 1.344 -14.531 1.00 96.06 95 SER A CA 1
ATOM 761 C C . SER A 1 95 ? 4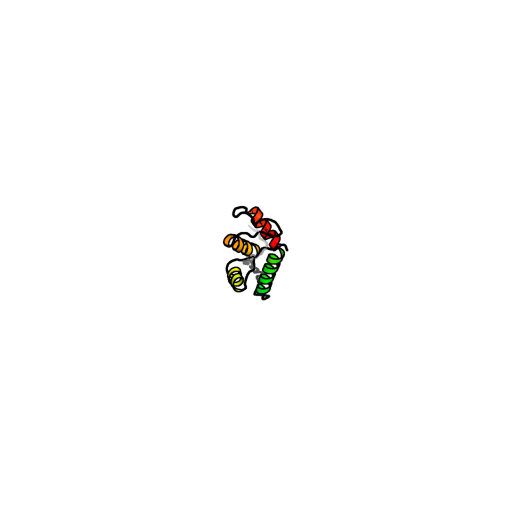.039 2.193 -15.757 1.00 96.06 95 SER A C 1
ATOM 763 O O . SER A 1 95 ? 4.942 2.627 -16.478 1.00 96.06 95 SER A O 1
ATOM 765 N N . LYS A 1 96 ? 2.761 2.549 -15.927 1.00 95.81 96 LYS A N 1
ATOM 766 C CA . LYS A 1 96 ? 2.344 3.600 -16.874 1.00 95.81 96 LYS A CA 1
ATOM 767 C C . LYS A 1 96 ? 3.052 4.949 -16.651 1.00 95.81 96 LYS A C 1
ATOM 769 O O . LYS A 1 96 ? 3.108 5.761 -17.572 1.00 95.81 96 LYS A O 1
ATOM 774 N N . LEU A 1 97 ? 3.598 5.198 -15.456 1.00 93.88 97 LEU A N 1
ATOM 775 C CA . LEU A 1 97 ? 4.310 6.435 -15.113 1.00 93.88 97 LEU A CA 1
ATOM 776 C C . LEU A 1 97 ? 5.778 6.433 -15.560 1.00 93.88 97 LEU A C 1
ATOM 778 O O . LEU A 1 97 ? 6.415 7.486 -15.553 1.00 93.88 97 LEU A O 1
ATOM 782 N N . GLY A 1 98 ? 6.326 5.279 -15.949 1.00 94.56 98 GLY A N 1
ATOM 783 C CA . GLY A 1 98 ? 7.711 5.162 -16.389 1.00 94.56 98 GLY A CA 1
ATOM 784 C C . GLY A 1 98 ? 8.412 3.889 -15.907 1.00 94.56 98 GLY A C 1
ATOM 785 O O . GLY A 1 98 ? 7.774 2.965 -15.391 1.00 94.56 98 GLY A O 1
ATOM 786 N N . PRO A 1 99 ? 9.743 3.817 -16.098 1.00 96.50 99 PRO A N 1
ATOM 787 C CA . PRO A 1 99 ? 10.532 2.674 -15.660 1.00 96.50 99 PRO A CA 1
ATOM 788 C C . PRO A 1 99 ? 10.520 2.540 -14.134 1.00 96.50 99 PRO A C 1
ATOM 790 O O . PRO A 1 99 ? 10.240 3.499 -13.413 1.00 96.50 99 PRO A O 1
ATOM 793 N N . ALA A 1 100 ? 10.871 1.348 -13.652 1.00 96.69 100 ALA A N 1
ATOM 794 C CA . ALA A 1 100 ? 11.031 1.105 -12.226 1.00 96.69 100 ALA A CA 1
ATOM 795 C C . ALA A 1 100 ? 12.022 2.109 -11.610 1.00 96.69 100 ALA A C 1
ATOM 797 O O . ALA A 1 100 ? 13.125 2.268 -12.151 1.00 96.69 100 ALA A O 1
ATOM 798 N N . PRO A 1 101 ? 11.669 2.781 -10.497 1.00 96.81 101 PRO A N 1
ATOM 799 C CA . PRO A 1 101 ? 12.610 3.643 -9.800 1.00 96.81 101 PRO A CA 1
ATOM 800 C C . PRO A 1 101 ? 13.800 2.822 -9.290 1.00 96.81 101 PRO A C 1
ATOM 802 O O . PRO A 1 101 ? 13.656 1.665 -8.888 1.00 96.81 101 PRO A O 1
ATOM 805 N N . GLY A 1 102 ? 14.990 3.424 -9.307 1.00 92.75 102 GLY A N 1
ATOM 806 C CA . GLY A 1 102 ? 16.190 2.782 -8.776 1.00 92.75 102 GLY A CA 1
ATOM 807 C C . GLY A 1 102 ? 16.081 2.532 -7.268 1.00 92.75 102 GLY A C 1
ATOM 808 O O . GLY A 1 102 ? 15.436 3.292 -6.547 1.00 92.75 102 GLY A O 1
ATOM 809 N N . GLU A 1 103 ? 16.753 1.494 -6.762 1.00 90.19 103 GLU A N 1
ATOM 810 C CA . GLU A 1 103 ? 16.713 1.132 -5.332 1.00 90.19 103 GLU A CA 1
ATOM 811 C C . GLU A 1 103 ? 17.216 2.248 -4.400 1.00 90.19 103 GLU A C 1
ATOM 813 O O . GLU A 1 103 ? 16.765 2.339 -3.262 1.00 90.19 103 GLU A O 1
ATOM 818 N N . SER A 1 104 ? 18.108 3.115 -4.887 1.00 92.62 104 SER A N 1
ATOM 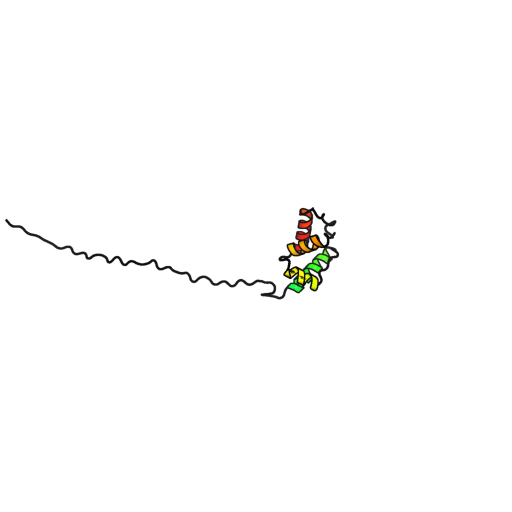819 C CA . SER A 1 104 ? 18.639 4.271 -4.153 1.00 92.62 104 SER A CA 1
ATOM 820 C C . SER A 1 104 ? 17.982 5.607 -4.526 1.00 92.62 104 SER A C 1
ATOM 822 O O . SER A 1 104 ? 18.439 6.652 -4.066 1.00 92.62 104 SER A O 1
ATOM 824 N N . ASP A 1 105 ? 16.976 5.607 -5.405 1.00 96.88 105 ASP A N 1
ATOM 825 C CA . ASP A 1 105 ? 16.293 6.824 -5.857 1.00 96.88 105 ASP A CA 1
ATOM 826 C C . ASP A 1 105 ? 15.035 7.087 -5.019 1.00 96.88 105 ASP A C 1
ATOM 828 O O . ASP A 1 105 ? 13.900 6.880 -5.453 1.00 96.88 105 ASP A O 1
ATOM 832 N N . ASP A 1 106 ? 15.243 7.545 -3.784 1.00 97.25 106 ASP A N 1
ATOM 833 C CA . ASP A 1 106 ? 14.160 7.810 -2.831 1.00 97.25 106 ASP A CA 1
ATOM 834 C C . ASP A 1 106 ? 13.124 8.813 -3.361 1.00 97.25 106 ASP A C 1
ATOM 836 O O . ASP A 1 106 ? 11.947 8.740 -2.991 1.00 97.25 106 ASP A O 1
ATOM 840 N N . ALA A 1 107 ? 13.537 9.746 -4.224 1.00 97.69 107 ALA A N 1
ATOM 841 C CA . ALA A 1 107 ? 12.647 10.744 -4.804 1.00 97.69 107 ALA A CA 1
ATOM 842 C C . ALA A 1 107 ? 11.678 10.097 -5.802 1.00 97.69 107 ALA A C 1
ATOM 844 O O . ALA A 1 107 ? 10.465 10.253 -5.651 1.00 97.69 107 ALA A O 1
ATOM 845 N N . ALA A 1 108 ? 12.190 9.309 -6.753 1.00 97.19 108 ALA A N 1
ATOM 846 C CA . ALA A 1 108 ? 11.353 8.598 -7.720 1.00 97.19 108 ALA A CA 1
ATOM 847 C C . ALA A 1 108 ? 10.450 7.553 -7.041 1.00 97.19 108 ALA A C 1
ATOM 849 O O . ALA A 1 108 ? 9.271 7.426 -7.372 1.00 97.19 108 ALA A O 1
ATOM 850 N N . GLN A 1 109 ? 10.971 6.856 -6.027 1.00 97.94 109 GLN A N 1
ATOM 851 C CA . GLN A 1 109 ? 10.203 5.933 -5.188 1.00 97.94 109 GLN A CA 1
ATOM 852 C C . GLN A 1 109 ? 9.029 6.616 -4.478 1.00 97.94 109 GLN A C 1
ATOM 854 O O . GLN A 1 109 ? 7.916 6.088 -4.442 1.00 97.94 109 GLN A O 1
ATOM 859 N N . SER A 1 110 ? 9.277 7.794 -3.897 1.00 98.06 110 SER A N 1
ATOM 860 C CA . SER A 1 110 ? 8.243 8.568 -3.204 1.00 98.06 110 SER A CA 1
ATOM 861 C C . SER A 1 110 ? 7.201 9.091 -4.184 1.00 98.06 110 SER A C 1
ATOM 863 O O . SER A 1 110 ? 6.013 8.946 -3.925 1.00 98.06 110 SER A O 1
ATOM 865 N N . GLN A 1 111 ? 7.636 9.597 -5.339 1.00 97.94 111 GLN A N 1
ATOM 866 C CA . GLN A 1 111 ? 6.741 10.087 -6.384 1.00 97.94 111 GLN A CA 1
ATOM 867 C C . GLN A 1 111 ? 5.807 8.991 -6.913 1.00 97.94 111 GLN A C 1
ATOM 869 O O . GLN A 1 111 ? 4.617 9.246 -7.099 1.00 97.94 111 GLN A O 1
ATOM 874 N N . LEU A 1 112 ? 6.319 7.773 -7.125 1.00 97.81 112 LEU A N 1
ATOM 875 C CA . LEU A 1 112 ? 5.487 6.634 -7.511 1.00 97.81 112 LEU A CA 1
ATOM 876 C C . LEU A 1 112 ? 4.424 6.354 -6.441 1.00 97.81 112 LEU A C 1
ATOM 878 O O . LEU A 1 112 ? 3.242 6.305 -6.757 1.00 97.81 112 LEU A O 1
ATOM 882 N N . ILE A 1 113 ? 4.829 6.220 -5.175 1.00 98.12 113 ILE A N 1
ATOM 883 C CA . ILE A 1 113 ? 3.903 5.939 -4.066 1.00 98.12 113 ILE A CA 1
ATOM 884 C C . ILE A 1 113 ? 2.849 7.035 -3.907 1.00 98.12 113 ILE A C 1
ATOM 886 O O . ILE A 1 113 ? 1.686 6.721 -3.667 1.00 98.12 113 ILE A O 1
ATOM 890 N N . ASP A 1 114 ? 3.246 8.299 -4.022 1.00 98.12 114 ASP A N 1
ATOM 891 C CA . ASP A 1 114 ? 2.330 9.430 -3.915 1.00 98.12 114 ASP A CA 1
ATOM 892 C C . ASP A 1 114 ? 1.304 9.400 -5.050 1.00 98.12 114 ASP A C 1
ATOM 894 O O . ASP A 1 114 ? 0.110 9.504 -4.791 1.00 98.12 114 ASP A O 1
ATOM 898 N N . THR A 1 115 ? 1.744 9.125 -6.280 1.00 97.81 115 THR A N 1
ATOM 899 C CA . THR A 1 115 ? 0.838 9.031 -7.433 1.00 97.81 115 THR A CA 1
ATOM 900 C C . THR A 1 115 ? -0.162 7.881 -7.290 1.00 97.81 115 THR A C 1
ATOM 902 O O . THR A 1 115 ? -1.331 8.052 -7.617 1.00 97.81 115 THR A O 1
ATOM 905 N N . LEU A 1 116 ? 0.269 6.722 -6.778 1.00 97.56 116 LEU A N 1
ATOM 906 C CA . LEU A 1 116 ? -0.624 5.582 -6.529 1.00 97.56 116 LEU A CA 1
ATOM 907 C C . LEU A 1 116 ? -1.621 5.857 -5.392 1.00 97.56 116 LEU A C 1
ATOM 909 O O . LEU A 1 116 ? -2.725 5.331 -5.404 1.00 97.56 116 LEU A O 1
ATOM 913 N N . GLN A 1 117 ? -1.227 6.644 -4.390 1.00 96.12 117 GLN A N 1
ATOM 914 C CA . GLN A 1 117 ? -2.081 6.969 -3.246 1.00 96.12 117 GLN A CA 1
ATOM 915 C C . GLN A 1 117 ? -3.151 8.020 -3.579 1.00 96.12 117 GLN A C 1
ATOM 917 O O . GLN A 1 117 ? -4.185 8.041 -2.912 1.00 96.12 117 GLN A O 1
ATOM 922 N N . ASP A 1 118 ? -2.874 8.898 -4.545 1.00 95.56 118 ASP A N 1
ATOM 923 C CA . ASP A 1 118 ? -3.722 10.041 -4.901 1.00 95.56 118 ASP A CA 1
ATOM 924 C C . ASP A 1 118 ? -4.751 9.728 -6.014 1.00 95.56 118 ASP A C 1
ATOM 926 O O . ASP A 1 118 ? -5.531 10.613 -6.375 1.00 95.56 118 ASP A O 1
ATOM 930 N N . TRP A 1 119 ? -4.747 8.507 -6.564 1.00 91.81 119 TRP A N 1
ATOM 931 C CA . TRP A 1 119 ? -5.714 8.023 -7.562 1.00 91.81 119 TRP A CA 1
ATOM 932 C C . TRP A 1 119 ? -7.069 7.682 -6.932 1.00 91.81 119 TRP A C 1
ATOM 934 O O . TRP A 1 119 ? -8.097 8.117 -7.501 1.00 91.81 119 TRP A O 1
#

Organism: NCBI:txid327968

InterPro domains:
  IPR023198 Phosphoglycolate phosphatase-like, domain 2 [G3DSA:1.10.150.240] (42-119)
  IPR036412 HAD-like superfamily [SSF56784] (30-72)
  IPR044999 Protein CbbY-like [PTHR42896] (25-119)

Sequence (119 aa):
RHLALPDRGLAMGTPYVRGEPAVVRRAGERALIFDCDGVIAESEELHREAYNLVFDEFELGVTWSKEYYDRLQNTVGGGKPKMRYHFSRNGWPASKLGPAPGESDDAAQSQLIDTLQDW

pLDDT: mean 84.99, std 19.52, range [37.53, 98.56]